Protein AF-A0A4Y2UAZ3-F1 (afdb_monomer)

pLDDT: mean 82.04, std 18.2, range [24.11, 97.19]

Secondary structure (DSSP, 8-state):
--------------TT--HHHHHHHHHHHHHHTT--HHHHHHHHHHHHHTT---SPPHHHHHHHHHTTSPS--EE-SS-EE--HHHHHHHHHHHHHTSHHHHHHHHHHT-S-EEEEEEEEEEEEE--------SSTT--SSEEEEEEEEEEEEEEEETTEEEEEEE-S-TT---

Structure (mmCIF, N/CA/C/O backbone):
data_AF-A0A4Y2UAZ3-F1
#
_entry.id   AF-A0A4Y2UAZ3-F1
#
loop_
_atom_site.group_PDB
_atom_site.id
_atom_site.type_symbol
_atom_site.label_atom_id
_atom_site.label_alt_id
_atom_site.label_comp_id
_atom_site.label_asym_id
_atom_site.label_entity_id
_atom_site.label_seq_id
_atom_site.pdbx_PDB_ins_code
_atom_site.Cartn_x
_atom_site.Cartn_y
_atom_site.Cartn_z
_atom_site.occupanc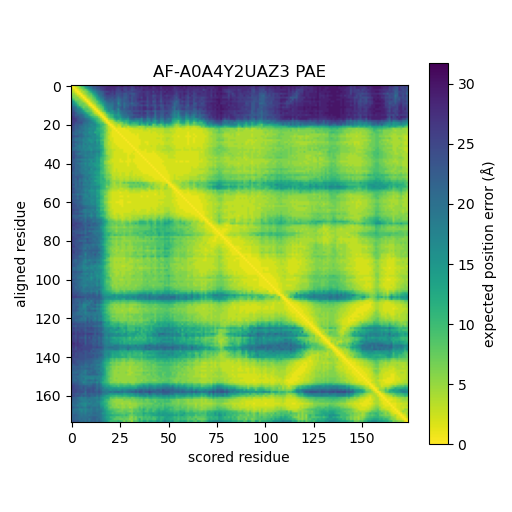y
_atom_site.B_iso_or_equiv
_atom_site.auth_seq_id
_atom_site.auth_comp_id
_atom_site.auth_asym_id
_atom_site.auth_atom_id
_atom_site.pdbx_PDB_model_num
ATOM 1 N N . MET A 1 1 ? -13.777 -20.740 -19.534 1.00 34.34 1 MET A N 1
ATOM 2 C CA . MET A 1 1 ? -13.506 -19.583 -18.655 1.00 34.34 1 MET A CA 1
ATOM 3 C C . MET A 1 1 ? -12.707 -20.128 -17.497 1.00 34.34 1 MET A C 1
ATOM 5 O O . MET A 1 1 ? -13.285 -20.619 -16.537 1.00 34.34 1 MET A O 1
ATOM 9 N N . ASP A 1 2 ? -11.389 -20.136 -17.650 1.00 24.11 2 ASP A N 1
ATOM 10 C CA . ASP A 1 2 ? -10.503 -20.782 -16.691 1.00 24.11 2 ASP A CA 1
ATOM 11 C C . ASP A 1 2 ? -10.087 -19.753 -15.645 1.00 24.11 2 ASP A C 1
ATOM 13 O O . ASP A 1 2 ? -9.202 -18.924 -15.858 1.00 24.11 2 ASP A O 1
ATOM 17 N N . CYS A 1 3 ? -10.793 -19.775 -14.515 1.00 25.55 3 CYS A N 1
ATOM 18 C CA . CYS A 1 3 ? -10.391 -19.072 -13.308 1.00 25.55 3 CYS A CA 1
ATOM 19 C C . CYS A 1 3 ? -9.133 -19.749 -12.760 1.00 25.55 3 CYS A C 1
ATOM 21 O O . CYS A 1 3 ? -9.210 -20.679 -11.958 1.00 25.55 3 CYS A O 1
ATOM 23 N N . VAL A 1 4 ? -7.963 -19.281 -13.190 1.00 26.81 4 VAL A N 1
ATOM 24 C CA . VAL A 1 4 ? -6.699 -19.630 -12.544 1.00 26.81 4 VAL A CA 1
ATOM 25 C C . VAL A 1 4 ? -6.661 -18.900 -11.203 1.00 26.81 4 VAL A C 1
ATOM 27 O O . VAL A 1 4 ? -6.204 -17.763 -11.091 1.00 26.81 4 VAL A O 1
ATOM 30 N N . TYR A 1 5 ? -7.191 -19.555 -10.171 1.00 30.95 5 TYR A N 1
ATOM 31 C CA . TYR A 1 5 ? -6.885 -19.219 -8.790 1.00 30.95 5 TYR A CA 1
ATOM 32 C C . TYR A 1 5 ? -5.373 -19.369 -8.621 1.00 30.95 5 TYR A C 1
ATOM 34 O O . TYR A 1 5 ? -4.852 -20.483 -8.601 1.00 30.95 5 TYR A O 1
ATOM 42 N N . TYR A 1 6 ? -4.654 -18.254 -8.479 1.00 30.48 6 TYR A N 1
ATOM 43 C CA . TYR A 1 6 ? -3.335 -18.291 -7.858 1.00 30.48 6 TYR A CA 1
ATOM 44 C C . TYR A 1 6 ? -3.553 -18.688 -6.398 1.00 30.48 6 TYR A C 1
ATOM 46 O O . TYR A 1 6 ? -3.755 -17.850 -5.518 1.00 30.48 6 TYR A O 1
ATOM 54 N N . ALA A 1 7 ? -3.568 -19.996 -6.155 1.00 27.06 7 ALA A N 1
ATOM 55 C CA . ALA A 1 7 ? -3.389 -20.554 -4.837 1.00 27.06 7 ALA A CA 1
ATOM 56 C C . ALA A 1 7 ? -2.034 -20.043 -4.339 1.00 27.06 7 ALA A C 1
ATOM 58 O O . ALA A 1 7 ? -0.981 -20.536 -4.742 1.00 27.06 7 ALA A O 1
ATOM 59 N N . ARG A 1 8 ? -2.049 -19.011 -3.483 1.00 35.16 8 ARG A N 1
ATOM 60 C CA . ARG A 1 8 ? -0.944 -18.787 -2.552 1.00 35.16 8 ARG A CA 1
ATOM 61 C C . ARG A 1 8 ? -0.812 -20.103 -1.806 1.00 35.16 8 ARG A C 1
ATOM 63 O O . ARG A 1 8 ? -1.699 -20.453 -1.031 1.00 35.16 8 ARG A O 1
ATOM 70 N N . THR A 1 9 ? 0.234 -20.859 -2.108 1.00 28.36 9 THR A N 1
ATOM 71 C CA . THR A 1 9 ? 0.606 -22.045 -1.353 1.00 28.36 9 THR A CA 1
ATOM 72 C C . THR A 1 9 ? 0.733 -21.617 0.100 1.00 28.36 9 THR A C 1
ATOM 74 O O . THR A 1 9 ? 1.671 -20.914 0.483 1.00 28.36 9 THR A O 1
ATOM 77 N N . TRP A 1 10 ? -0.270 -21.984 0.894 1.00 33.06 10 TRP A N 1
ATOM 78 C CA . TRP A 1 10 ? -0.196 -21.999 2.341 1.00 33.06 10 TRP A CA 1
ATOM 79 C C . TRP A 1 10 ? 0.828 -23.071 2.681 1.00 33.06 10 TRP A C 1
ATOM 81 O O . TRP A 1 10 ? 0.486 -24.234 2.877 1.00 33.06 10 TRP A O 1
ATOM 91 N N . ASN A 1 11 ? 2.106 -22.693 2.659 1.00 30.20 11 ASN A N 1
ATOM 92 C CA . ASN A 1 11 ? 3.145 -23.546 3.199 1.00 30.20 11 ASN A CA 1
ATOM 93 C C . ASN A 1 11 ? 2.847 -23.690 4.688 1.00 30.20 11 ASN A C 1
ATOM 95 O O . ASN A 1 11 ? 2.940 -22.740 5.468 1.00 30.20 11 ASN A O 1
ATOM 99 N N . PHE A 1 12 ? 2.386 -24.892 5.010 1.00 29.97 12 PHE A N 1
ATOM 100 C CA . PHE A 1 12 ? 2.167 -25.418 6.338 1.00 29.97 12 PHE A CA 1
ATOM 101 C C . PHE A 1 12 ? 3.348 -25.051 7.244 1.00 29.97 12 PHE A C 1
ATOM 103 O O . PHE A 1 12 ? 4.495 -25.370 6.954 1.00 29.97 12 PHE A O 1
ATOM 110 N N . PHE A 1 13 ? 3.021 -24.345 8.323 1.00 34.50 13 PHE A N 1
ATOM 111 C CA . PHE A 1 13 ? 3.567 -24.515 9.664 1.00 34.50 13 PHE A CA 1
ATOM 112 C C . PHE A 1 13 ? 5.023 -25.011 9.787 1.00 34.50 13 PHE A C 1
ATOM 114 O O . PHE A 1 13 ? 5.285 -26.203 9.907 1.00 34.50 13 PHE A O 1
ATOM 121 N N . GLU A 1 14 ? 5.952 -24.069 9.953 1.00 29.27 14 GLU A N 1
ATOM 122 C CA . GLU A 1 14 ? 7.073 -24.270 10.874 1.00 29.27 14 GLU A CA 1
ATOM 123 C C . GLU A 1 14 ? 6.798 -23.429 12.126 1.00 29.27 14 GLU A C 1
ATOM 125 O O . GLU A 1 14 ? 6.904 -22.198 12.112 1.00 29.27 14 GLU A O 1
ATOM 130 N N . PHE A 1 15 ? 6.390 -24.101 13.209 1.00 34.78 15 PHE A N 1
ATOM 131 C CA . PHE A 1 15 ? 6.339 -23.533 14.557 1.00 34.78 15 PHE A CA 1
ATOM 132 C C . PHE A 1 15 ? 7.749 -23.023 14.897 1.00 34.78 15 PHE A C 1
ATOM 134 O O . PHE A 1 15 ? 8.648 -23.821 15.142 1.00 34.78 15 PHE A O 1
ATOM 141 N N . GLY A 1 16 ? 7.955 -21.701 14.886 1.00 40.25 16 GLY A N 1
ATOM 142 C CA . GLY A 1 16 ? 9.202 -21.102 15.381 1.00 40.25 16 GLY A CA 1
ATOM 143 C C . GLY A 1 16 ? 9.819 -19.953 14.579 1.00 40.25 16 GLY A C 1
ATOM 144 O O . GLY A 1 16 ? 10.894 -19.497 14.961 1.00 40.25 16 GLY A O 1
ATOM 145 N N . LYS A 1 17 ? 9.200 -19.432 13.508 1.00 41.47 17 LYS A N 1
ATOM 146 C CA . LYS A 1 17 ? 9.796 -18.322 12.734 1.00 41.47 17 LYS A CA 1
ATOM 147 C C . LYS A 1 17 ? 9.197 -16.948 13.056 1.00 41.47 17 LYS A C 1
ATOM 149 O O . LYS A 1 17 ? 8.095 -16.623 12.638 1.00 41.47 17 LYS A O 1
ATOM 154 N N . CYS A 1 18 ? 10.022 -16.163 13.755 1.00 46.62 18 CYS A N 1
ATOM 155 C CA . CYS A 1 18 ? 10.069 -14.704 13.899 1.00 46.62 18 CYS A CA 1
ATOM 156 C C . CYS A 1 18 ? 8.754 -13.970 14.235 1.00 46.62 18 CYS A C 1
ATOM 158 O O . CYS A 1 18 ? 7.839 -13.866 13.420 1.00 46.62 18 CYS A O 1
ATOM 160 N N . CYS A 1 19 ? 8.726 -13.336 15.415 1.00 55.28 19 CYS A N 1
ATOM 161 C CA . CYS A 1 19 ? 7.651 -12.453 15.890 1.00 55.28 19 CYS A CA 1
ATOM 162 C C . CYS A 1 19 ? 7.226 -11.386 14.855 1.00 55.28 19 CYS A C 1
ATOM 164 O O . CYS A 1 19 ? 6.083 -10.923 14.882 1.00 55.28 19 CYS A O 1
ATOM 166 N N . ASP A 1 20 ? 8.118 -11.018 13.932 1.00 59.69 20 ASP A N 1
ATOM 167 C CA . ASP A 1 20 ? 7.861 -10.019 12.897 1.00 59.69 20 ASP A CA 1
ATOM 168 C C . ASP A 1 20 ? 6.971 -10.520 11.753 1.00 59.69 20 ASP A C 1
ATOM 170 O O . ASP A 1 20 ? 6.146 -9.764 11.243 1.00 59.69 20 ASP A O 1
ATOM 174 N N . LYS A 1 21 ? 7.041 -11.807 11.396 1.00 71.31 21 LYS A N 1
ATOM 175 C CA . LYS A 1 21 ? 6.194 -12.362 10.327 1.00 71.31 21 LYS A CA 1
ATOM 176 C C . LYS A 1 21 ? 4.737 -12.487 10.778 1.00 71.31 21 LYS A C 1
ATOM 178 O O . LYS A 1 21 ? 3.808 -12.308 9.995 1.00 71.31 21 LYS A O 1
ATOM 183 N N . LEU A 1 22 ? 4.538 -12.727 12.073 1.00 83.25 22 LEU A N 1
ATOM 184 C CA . LEU A 1 22 ? 3.224 -12.899 12.686 1.00 83.25 22 LEU A CA 1
ATOM 185 C C . LEU A 1 22 ? 2.423 -11.581 12.729 1.00 83.25 22 LEU A C 1
ATOM 187 O O . LEU A 1 22 ? 1.217 -11.580 12.483 1.00 83.25 22 LEU A O 1
ATOM 191 N N . LYS A 1 23 ? 3.086 -10.443 12.998 1.00 89.94 23 LYS A N 1
ATOM 192 C CA . LYS A 1 23 ? 2.440 -9.111 12.997 1.00 89.94 23 LYS A CA 1
ATOM 193 C C . LYS A 1 23 ? 2.031 -8.656 11.595 1.00 89.94 23 LYS A C 1
ATOM 195 O O . LYS A 1 23 ? 0.954 -8.085 11.445 1.00 89.94 23 LYS A O 1
ATOM 200 N N . GLU A 1 24 ? 2.831 -8.957 10.574 1.00 89.12 24 GLU A N 1
ATOM 201 C CA . GLU A 1 24 ? 2.495 -8.659 9.176 1.00 89.12 24 GLU A CA 1
ATOM 202 C C . GLU A 1 24 ? 1.325 -9.514 8.682 1.00 89.12 24 GLU A C 1
ATOM 204 O O . GLU A 1 24 ? 0.394 -8.995 8.073 1.00 89.12 24 GLU A O 1
ATOM 209 N N . GLN A 1 25 ? 1.310 -10.808 9.011 1.00 90.00 25 GLN A N 1
ATOM 210 C CA . GLN A 1 25 ? 0.191 -11.694 8.680 1.00 90.00 25 GLN A CA 1
ATOM 211 C C . GLN A 1 25 ? -1.115 -11.258 9.352 1.00 90.00 25 GLN A C 1
ATOM 213 O O . GLN A 1 25 ? -2.165 -11.230 8.710 1.00 90.00 25 GLN A O 1
ATOM 218 N N . ALA A 1 26 ? -1.056 -10.867 10.626 1.00 93.00 26 ALA A N 1
ATOM 219 C CA . ALA A 1 26 ? -2.213 -10.326 11.326 1.00 93.00 26 ALA A CA 1
ATOM 220 C C . ALA A 1 26 ? -2.688 -8.992 10.722 1.00 93.00 26 ALA A C 1
ATOM 222 O O . ALA A 1 26 ? -3.892 -8.760 10.625 1.00 93.00 26 ALA A O 1
ATOM 223 N N . LEU A 1 27 ? -1.771 -8.136 10.255 1.00 93.31 27 LEU A N 1
ATOM 224 C CA . LEU A 1 27 ? -2.127 -6.915 9.530 1.00 93.31 27 LEU A CA 1
ATOM 225 C C . LEU A 1 27 ? -2.854 -7.225 8.215 1.00 93.31 27 LEU A C 1
ATOM 227 O O . LEU A 1 27 ? -3.880 -6.606 7.940 1.00 93.31 27 LEU A O 1
ATOM 231 N N . VAL A 1 28 ? -2.363 -8.195 7.436 1.00 92.62 28 VAL A N 1
ATOM 232 C CA . VAL A 1 28 ? -3.025 -8.656 6.203 1.00 92.62 28 VAL A CA 1
ATOM 233 C C . VAL A 1 28 ? -4.437 -9.149 6.508 1.00 92.62 28 VAL A C 1
ATOM 235 O O . VAL A 1 28 ? -5.380 -8.721 5.852 1.00 92.62 28 VAL A O 1
ATOM 238 N N . LEU A 1 29 ? -4.609 -9.966 7.554 1.00 93.62 29 LEU A N 1
ATOM 239 C CA . LEU A 1 29 ? -5.925 -10.445 7.986 1.00 93.62 29 LEU A CA 1
ATOM 240 C C . LEU A 1 29 ? -6.885 -9.284 8.293 1.00 93.62 29 LEU A C 1
ATOM 242 O O . LEU A 1 29 ? -8.034 -9.311 7.854 1.00 93.62 29 LEU A O 1
ATOM 246 N N . VAL A 1 30 ? -6.422 -8.268 9.027 1.00 95.06 30 VAL A N 1
ATOM 247 C CA . VAL A 1 30 ? -7.232 -7.092 9.382 1.00 95.06 30 VAL A CA 1
ATOM 248 C C . VAL A 1 30 ? -7.630 -6.289 8.144 1.00 95.06 30 VAL A C 1
ATOM 250 O O . VAL A 1 30 ? -8.793 -5.908 8.024 1.00 95.06 30 VAL A O 1
ATOM 253 N N . VAL A 1 31 ? -6.689 -6.039 7.229 1.00 93.06 31 VAL A N 1
ATOM 254 C CA . VAL A 1 31 ? -6.914 -5.202 6.041 1.00 93.06 31 VAL A CA 1
ATOM 255 C C . VAL A 1 31 ? -7.780 -5.917 5.005 1.00 93.06 31 VAL A C 1
ATOM 257 O O . VAL A 1 31 ? -8.786 -5.353 4.580 1.00 93.06 31 VAL A O 1
ATOM 260 N N . ASP A 1 32 ? -7.453 -7.162 4.648 1.00 92.88 32 ASP A N 1
ATOM 261 C CA . ASP A 1 32 ? -8.153 -7.910 3.593 1.00 92.88 32 ASP A CA 1
ATOM 262 C C . ASP A 1 32 ? -9.620 -8.198 3.941 1.00 92.88 32 ASP A C 1
ATOM 264 O O . ASP A 1 32 ? -10.454 -8.316 3.043 1.00 92.88 32 ASP A O 1
ATOM 268 N N . ASN A 1 33 ? -9.936 -8.290 5.238 1.00 95.06 33 ASN A N 1
ATOM 269 C CA . ASN A 1 33 ? -11.285 -8.565 5.735 1.00 95.06 33 ASN A CA 1
ATOM 270 C C . ASN A 1 33 ? -11.994 -7.318 6.289 1.00 95.06 33 ASN A C 1
ATOM 272 O O . ASN A 1 33 ? -13.101 -7.436 6.811 1.00 95.06 33 ASN A O 1
ATOM 276 N N . GLY A 1 34 ? -11.374 -6.134 6.219 1.00 94.19 34 GLY A N 1
ATOM 277 C CA . GLY A 1 34 ? -11.969 -4.890 6.715 1.00 94.19 34 GLY A CA 1
ATOM 278 C C . GLY A 1 34 ? -12.323 -4.920 8.208 1.00 94.19 34 GLY A C 1
ATOM 279 O O . GLY A 1 34 ? -13.339 -4.353 8.613 1.00 94.19 34 GLY A O 1
ATOM 280 N N . LEU A 1 35 ? -11.524 -5.601 9.036 1.00 95.94 35 LEU A N 1
ATOM 281 C CA . LEU A 1 35 ? -11.823 -5.760 10.459 1.00 95.94 35 LEU A CA 1
ATOM 282 C C . LEU A 1 35 ? -11.616 -4.447 11.220 1.00 95.94 35 LEU A C 1
ATOM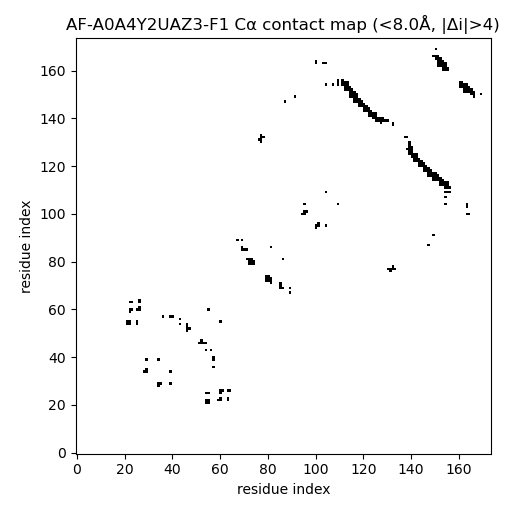 284 O O . LEU A 1 35 ? -10.558 -3.819 11.162 1.00 95.94 35 LEU A O 1
ATOM 288 N N . SER A 1 36 ? -12.602 -4.073 12.032 1.00 96.12 36 SER A N 1
ATOM 289 C CA . SER A 1 36 ? -12.415 -3.056 13.066 1.00 96.12 36 SER A CA 1
ATOM 290 C C . SER A 1 36 ? -11.495 -3.559 14.184 1.00 96.12 36 SER A C 1
ATOM 292 O O . SER A 1 36 ? -11.378 -4.761 14.437 1.00 96.12 36 SER A O 1
ATOM 294 N N . ILE A 1 37 ? -10.910 -2.621 14.937 1.00 95.50 37 ILE A N 1
ATOM 295 C CA . ILE A 1 37 ? -10.078 -2.918 16.117 1.00 95.50 37 ILE A CA 1
ATOM 296 C C . ILE A 1 37 ? -10.837 -3.815 17.103 1.00 95.50 37 ILE A C 1
ATOM 298 O O . ILE A 1 37 ? -10.302 -4.815 17.575 1.00 95.50 37 ILE A O 1
ATOM 302 N N . ARG A 1 38 ? -12.112 -3.495 17.358 1.00 97.06 38 ARG A N 1
ATOM 303 C CA . ARG A 1 38 ? -12.975 -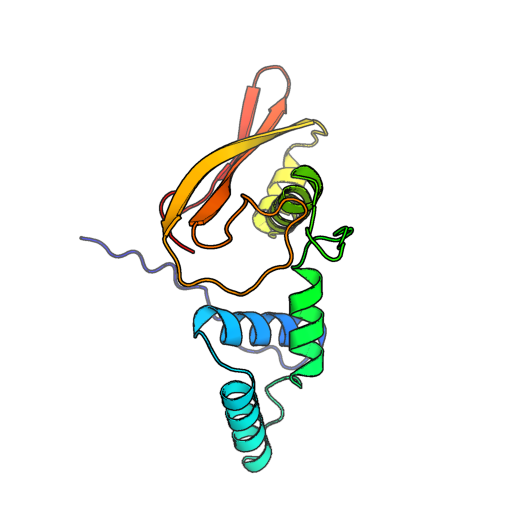4.253 18.272 1.00 97.06 38 ARG A CA 1
ATOM 304 C C . ARG A 1 38 ? -13.213 -5.683 17.786 1.00 97.06 38 ARG A C 1
ATOM 306 O O . ARG A 1 38 ? -13.221 -6.602 18.597 1.00 97.06 38 ARG A O 1
ATOM 313 N N . GLN A 1 39 ? -13.427 -5.882 16.484 1.00 97.19 39 GLN A N 1
ATOM 314 C CA . GLN A 1 39 ? -13.594 -7.225 15.916 1.00 97.19 39 GLN A CA 1
ATOM 315 C C . GLN A 1 39 ? -12.308 -8.040 16.044 1.00 97.19 39 GLN A C 1
ATOM 317 O O . GLN A 1 39 ? -12.366 -9.180 16.492 1.00 97.19 39 GLN A O 1
ATOM 322 N N . TYR A 1 40 ? -11.155 -7.447 15.729 1.00 96.50 40 TYR A N 1
ATOM 323 C CA . TYR A 1 40 ? -9.865 -8.114 15.898 1.00 96.50 40 TYR A CA 1
ATOM 324 C C . TYR A 1 40 ? -9.603 -8.499 17.362 1.00 96.50 40 TYR A C 1
ATOM 326 O O . TYR A 1 40 ? -9.229 -9.633 17.646 1.00 96.50 40 TYR A O 1
ATOM 334 N N . GLN A 1 41 ? -9.865 -7.588 18.304 1.00 95.50 41 GLN A N 1
ATOM 335 C CA . GLN A 1 41 ? -9.723 -7.855 19.739 1.00 95.50 41 GLN A CA 1
ATOM 336 C C . GLN A 1 41 ? -10.635 -8.987 20.218 1.00 95.50 41 GLN A C 1
ATOM 338 O O . GLN A 1 41 ? -10.187 -9.830 20.982 1.00 95.50 41 GLN A O 1
ATOM 343 N N . ARG A 1 42 ? -11.878 -9.062 19.726 1.00 96.12 42 ARG A N 1
ATOM 344 C CA . ARG A 1 42 ? -12.788 -10.177 20.036 1.00 96.12 42 ARG A CA 1
ATOM 345 C C . ARG A 1 42 ? -12.279 -11.518 19.514 1.00 96.12 42 ARG A C 1
ATOM 347 O O . ARG A 1 42 ? -12.430 -12.525 20.194 1.00 96.12 42 ARG A O 1
ATOM 354 N N . ILE A 1 43 ? -11.693 -11.543 18.315 1.00 94.06 43 ILE A N 1
ATOM 355 C CA . ILE A 1 43 ? -11.085 -12.760 17.751 1.00 94.06 43 ILE A CA 1
ATOM 356 C C . ILE A 1 43 ? -9.891 -13.194 18.606 1.00 94.06 43 ILE A C 1
ATOM 358 O O . ILE A 1 43 ? -9.755 -14.378 18.907 1.00 94.06 43 ILE A O 1
ATOM 362 N N . LEU A 1 44 ? -9.056 -12.237 19.019 1.00 93.69 44 LEU A N 1
ATOM 363 C CA . LEU A 1 44 ? -7.919 -12.487 19.902 1.00 93.69 44 LEU A CA 1
ATOM 364 C C . LEU A 1 44 ? -8.378 -13.058 21.251 1.00 93.69 44 LEU A C 1
ATOM 366 O O . LEU A 1 44 ? -7.916 -14.124 21.639 1.00 93.69 44 LEU A O 1
ATOM 370 N N . GLU A 1 45 ? -9.331 -12.401 21.911 1.00 93.94 45 GLU A N 1
ATOM 371 C CA . GLU A 1 45 ? -9.893 -12.824 23.200 1.00 93.94 45 GLU A CA 1
ATOM 372 C C . GLU A 1 45 ? -10.529 -14.219 23.106 1.00 93.94 45 GLU A C 1
ATOM 374 O O . GLU A 1 45 ? -10.322 -15.071 23.966 1.00 93.94 45 GLU A O 1
ATOM 379 N N . HIS A 1 46 ? -11.253 -14.503 22.019 1.00 93.69 46 HIS A N 1
ATOM 380 C CA . HIS A 1 46 ? -11.813 -15.829 21.781 1.00 93.69 46 HIS A CA 1
ATOM 381 C C . HIS A 1 46 ? -10.728 -16.907 21.625 1.00 93.69 46 HIS A C 1
ATOM 383 O O . HIS A 1 46 ? -10.860 -17.986 22.199 1.00 93.69 46 HIS A O 1
ATOM 389 N N . ALA A 1 47 ? -9.645 -16.625 20.894 1.00 91.31 47 ALA A N 1
ATOM 390 C CA . ALA A 1 47 ? -8.524 -17.553 20.753 1.00 91.31 47 ALA A CA 1
ATOM 391 C C . ALA A 1 47 ? -7.794 -17.782 22.088 1.00 91.31 47 ALA A C 1
ATOM 393 O O . ALA A 1 47 ? -7.459 -18.917 22.424 1.00 91.31 47 ALA A O 1
ATOM 394 N N . GLU A 1 48 ? -7.604 -16.728 22.883 1.00 90.50 48 GLU A N 1
ATOM 395 C CA . GLU A 1 48 ? -6.997 -16.811 24.215 1.00 90.50 48 GLU A CA 1
ATOM 396 C C . GLU A 1 48 ? -7.859 -17.619 25.193 1.00 90.50 48 GLU A C 1
ATOM 398 O O . GLU A 1 48 ? -7.319 -18.440 25.934 1.00 90.50 48 GLU A O 1
ATOM 403 N N . ASN A 1 49 ? -9.187 -17.479 25.133 1.00 92.62 49 ASN A N 1
ATOM 404 C CA . ASN A 1 49 ? -10.128 -18.293 25.913 1.00 92.62 49 ASN A CA 1
ATOM 405 C C . ASN A 1 49 ? -10.049 -19.790 25.565 1.00 92.62 49 ASN A C 1
ATOM 407 O O . ASN A 1 49 ? -10.306 -20.638 26.416 1.00 92.62 49 ASN A O 1
ATOM 411 N N . LEU A 1 50 ? -9.658 -20.122 24.332 1.00 91.94 50 LEU A N 1
ATOM 412 C CA . LEU A 1 50 ? -9.370 -21.491 23.887 1.00 91.94 50 LEU A CA 1
ATOM 413 C C . LEU A 1 50 ? -7.912 -21.917 24.161 1.00 91.94 50 LEU A C 1
ATOM 415 O O . LEU A 1 50 ? -7.480 -22.980 23.719 1.00 91.94 50 LEU A O 1
ATOM 419 N N . ASN A 1 51 ? -7.152 -21.100 24.898 1.00 87.94 51 ASN A N 1
ATOM 420 C CA . ASN A 1 51 ? -5.735 -21.276 25.217 1.00 87.94 51 ASN A CA 1
ATOM 421 C C . ASN A 1 51 ? -4.813 -21.316 23.977 1.00 87.94 51 ASN A C 1
ATOM 423 O O . ASN A 1 51 ? -3.754 -21.948 23.986 1.00 87.94 51 ASN A O 1
ATOM 427 N N . TRP A 1 52 ? -5.199 -20.630 22.895 1.00 87.31 52 TRP A N 1
ATOM 428 C CA . TRP A 1 52 ? -4.423 -20.509 21.659 1.00 87.31 52 TRP A CA 1
ATOM 429 C C . TRP A 1 52 ? -3.790 -19.121 21.528 1.00 87.31 52 TRP A C 1
ATOM 431 O O . TRP A 1 52 ? -4.464 -18.125 21.278 1.00 87.31 52 TRP A O 1
ATOM 441 N N . LYS A 1 53 ? -2.456 -19.053 21.599 1.00 82.19 53 LYS A N 1
ATOM 442 C CA . LYS A 1 53 ? -1.678 -17.814 21.402 1.00 82.19 53 LYS A CA 1
ATOM 443 C C . LYS A 1 53 ? -1.225 -17.647 19.949 1.00 82.19 53 LYS A C 1
ATOM 445 O O . LYS A 1 53 ? -0.033 -17.536 19.672 1.00 82.19 53 LYS A O 1
ATOM 450 N N . LEU A 1 54 ? -2.180 -17.694 19.020 1.00 84.94 54 LEU A N 1
ATOM 451 C CA . LEU A 1 54 ? -1.896 -17.637 17.581 1.00 84.94 54 LEU A CA 1
ATOM 452 C C . LEU A 1 54 ? -1.676 -16.207 17.073 1.00 84.94 54 LEU A C 1
ATOM 454 O O . LEU A 1 54 ? -0.825 -15.986 16.216 1.00 84.94 54 LEU A O 1
ATOM 458 N N . TYR A 1 55 ? -2.452 -15.246 17.575 1.00 88.12 55 TYR A N 1
ATOM 459 C CA . TYR A 1 55 ? -2.468 -13.881 17.055 1.00 88.12 55 TYR A CA 1
ATOM 460 C C . TYR A 1 55 ? -1.647 -12.928 17.931 1.00 88.12 55 TYR A C 1
ATOM 462 O O . TYR A 1 55 ? -1.658 -13.044 19.158 1.00 88.12 55 TYR A O 1
ATOM 470 N N . PRO A 1 56 ? -0.935 -11.957 17.334 1.00 92.25 56 PRO A N 1
ATOM 471 C CA . PRO A 1 56 ? -0.241 -10.934 18.096 1.00 92.25 56 PRO A CA 1
ATOM 472 C C . PRO A 1 56 ? -1.231 -9.929 18.696 1.00 92.25 56 PRO A C 1
ATOM 474 O O . PRO A 1 56 ? -2.334 -9.718 18.186 1.00 92.25 56 PRO A O 1
ATOM 477 N N . SER A 1 57 ? -0.801 -9.222 19.741 1.00 92.44 57 SER A N 1
ATOM 478 C CA . SER A 1 57 ? -1.573 -8.100 20.274 1.00 92.44 57 SER A CA 1
ATOM 479 C C . SER A 1 57 ? -1.777 -7.014 19.212 1.00 92.44 57 SER A C 1
ATOM 481 O O . SER A 1 57 ? -0.936 -6.803 18.331 1.00 92.44 57 SER A O 1
ATOM 483 N N . TYR A 1 58 ? -2.878 -6.267 19.324 1.00 93.94 58 TYR A N 1
ATOM 484 C CA . TYR A 1 58 ? -3.177 -5.180 18.386 1.00 93.94 58 TYR A CA 1
ATOM 485 C C . TYR A 1 58 ? -2.068 -4.113 18.336 1.00 93.94 58 TYR A C 1
ATOM 487 O O . TYR A 1 58 ? -1.848 -3.508 17.291 1.00 93.94 58 TYR A O 1
ATOM 495 N N . HIS A 1 59 ? -1.318 -3.921 19.427 1.00 94.25 59 HIS A N 1
ATOM 496 C CA . HIS A 1 59 ? -0.162 -3.020 19.452 1.00 94.25 59 HIS A CA 1
ATOM 497 C C . HIS A 1 59 ? 0.868 -3.372 18.370 1.00 94.25 59 HIS A C 1
ATOM 499 O O . HIS A 1 59 ? 1.269 -2.508 17.597 1.00 94.25 59 HIS A O 1
ATOM 505 N N . LYS A 1 60 ? 1.221 -4.656 18.242 1.00 93.69 60 LYS A N 1
ATOM 506 C CA . LYS A 1 60 ? 2.176 -5.125 17.227 1.00 93.69 60 LYS A CA 1
ATOM 507 C C . LYS A 1 60 ? 1.623 -4.992 15.807 1.00 93.69 60 LYS A C 1
ATOM 509 O O . LYS A 1 60 ? 2.362 -4.680 14.878 1.00 93.69 60 LYS A O 1
ATOM 514 N N . VAL A 1 61 ? 0.316 -5.200 15.631 1.00 93.12 61 VAL A N 1
ATOM 515 C CA . VAL A 1 61 ? -0.360 -4.979 14.339 1.00 93.12 61 VAL A CA 1
ATOM 516 C C . VAL A 1 61 ? -0.322 -3.497 13.959 1.00 93.12 61 VAL A C 1
ATOM 518 O O . VAL A 1 61 ? -0.066 -3.153 12.806 1.00 93.12 61 VAL A O 1
ATOM 521 N N . LYS A 1 62 ? -0.530 -2.605 14.933 1.00 93.38 62 LYS A N 1
ATOM 522 C CA . LYS A 1 62 ? -0.441 -1.155 14.745 1.00 93.38 62 LYS A CA 1
ATOM 523 C C . LYS A 1 62 ? 0.975 -0.726 14.355 1.00 93.38 62 LYS A C 1
ATOM 525 O O . LYS A 1 62 ? 1.103 0.053 13.416 1.00 93.38 62 LYS A O 1
ATOM 530 N N . GLU A 1 63 ? 2.008 -1.249 15.011 1.00 92.69 63 GLU A N 1
ATOM 531 C CA . GLU A 1 63 ? 3.409 -1.006 14.632 1.00 92.69 63 GLU A CA 1
ATOM 532 C C . GLU A 1 63 ? 3.679 -1.449 13.189 1.00 92.69 63 GL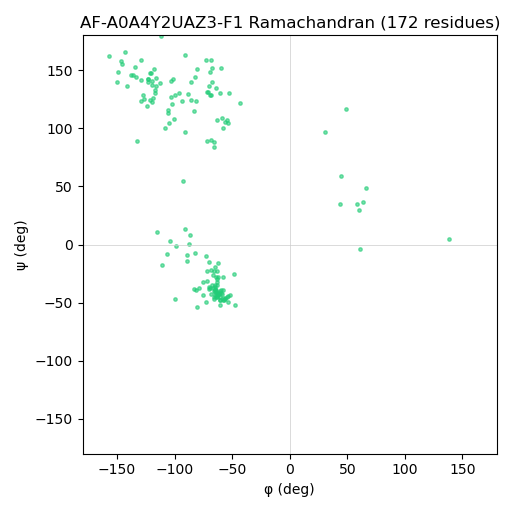U A C 1
ATOM 534 O O . GLU A 1 63 ? 4.201 -0.675 12.390 1.00 92.69 63 GLU A O 1
ATOM 539 N N . ALA A 1 64 ? 3.243 -2.657 12.812 1.00 90.69 64 ALA A N 1
ATOM 540 C CA . ALA A 1 64 ? 3.372 -3.142 11.437 1.00 90.69 64 ALA A CA 1
ATOM 541 C C . ALA A 1 64 ? 2.645 -2.227 10.434 1.00 90.69 64 ALA A C 1
ATOM 543 O O . ALA A 1 64 ? 3.172 -1.936 9.363 1.00 90.69 64 ALA A O 1
ATOM 544 N N . LYS A 1 65 ? 1.461 -1.713 10.794 1.00 90.06 65 LYS A N 1
ATOM 545 C CA . LYS A 1 65 ? 0.718 -0.749 9.970 1.00 90.06 65 LYS A CA 1
ATOM 546 C C . LYS A 1 65 ? 1.469 0.574 9.819 1.00 90.06 65 LYS A C 1
ATOM 548 O O . LYS A 1 65 ? 1.465 1.143 8.733 1.00 90.06 65 LYS A O 1
ATOM 553 N N . GLN A 1 66 ? 2.113 1.060 10.877 1.00 89.25 66 GLN A N 1
ATOM 554 C CA . GLN A 1 66 ? 2.883 2.306 10.845 1.00 89.25 66 GLN A CA 1
ATOM 555 C C . GLN A 1 66 ? 4.095 2.211 9.916 1.00 89.25 66 GLN A C 1
ATOM 557 O O . GLN A 1 66 ? 4.365 3.168 9.201 1.00 89.25 66 GLN A O 1
ATOM 562 N N . LEU A 1 67 ? 4.745 1.045 9.828 1.00 85.06 67 LEU A N 1
ATOM 563 C CA . LEU A 1 67 ? 5.817 0.794 8.853 1.00 85.06 67 LEU A CA 1
ATOM 564 C C . LEU A 1 67 ? 5.340 0.890 7.388 1.00 85.06 67 LEU A C 1
ATOM 566 O O . LEU A 1 67 ? 6.161 0.974 6.476 1.00 85.06 67 LEU A O 1
ATOM 570 N N . CYS A 1 68 ? 4.023 0.852 7.143 1.00 82.81 68 CYS A N 1
ATOM 571 C CA . CYS A 1 68 ? 3.404 1.077 5.833 1.00 82.81 68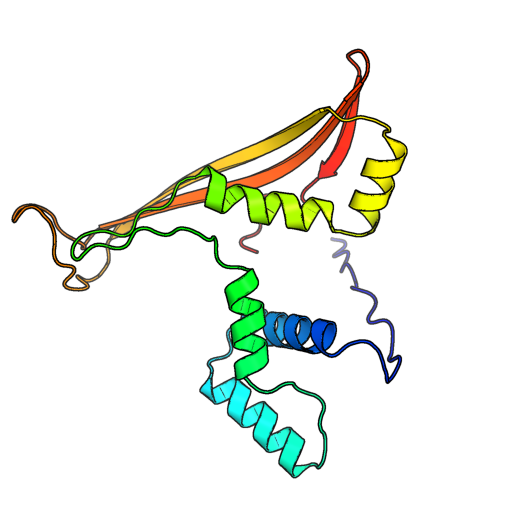 CYS A CA 1
ATOM 572 C C . CYS A 1 68 ? 3.056 2.521 5.528 1.00 82.81 68 CYS A C 1
ATOM 574 O O . CYS A 1 68 ? 2.781 2.821 4.367 1.00 82.81 68 CYS A O 1
ATOM 576 N N . CYS A 1 69 ? 3.055 3.390 6.528 1.00 83.75 69 CYS A N 1
ATOM 577 C CA . CYS A 1 69 ? 2.785 4.794 6.313 1.00 83.75 69 CYS A CA 1
ATOM 578 C C . CYS A 1 69 ? 4.060 5.496 5.834 1.00 83.75 69 CYS A C 1
ATOM 580 O O . CYS A 1 69 ? 5.163 5.152 6.267 1.00 83.75 69 CYS A O 1
ATOM 582 N N . PRO A 1 70 ? 3.937 6.484 4.941 1.00 83.88 70 PRO A N 1
ATOM 583 C CA . PRO A 1 70 ? 5.077 7.298 4.580 1.00 83.88 70 PRO A CA 1
ATOM 584 C C . PRO A 1 70 ? 5.526 8.153 5.772 1.00 83.88 70 PRO A C 1
ATOM 586 O O . PRO A 1 70 ? 4.734 8.523 6.641 1.00 83.88 70 PRO A O 1
ATOM 589 N N . HIS A 1 71 ? 6.817 8.465 5.790 1.00 83.25 71 HIS A N 1
ATOM 590 C CA . HIS A 1 71 ? 7.431 9.314 6.805 1.00 83.25 71 HIS A CA 1
ATOM 591 C C . HIS A 1 71 ? 7.407 10.782 6.352 1.00 83.25 71 HIS A C 1
ATOM 593 O O . HIS A 1 71 ? 7.258 11.067 5.161 1.00 83.25 71 HIS A O 1
ATOM 599 N N . SER A 1 72 ? 7.603 11.699 7.303 1.00 85.69 72 SER A N 1
ATOM 600 C CA . SER A 1 72 ? 7.762 13.139 7.042 1.00 85.69 72 SER A CA 1
ATOM 601 C C . SER A 1 72 ? 6.508 13.828 6.494 1.00 85.69 72 SER A C 1
ATOM 603 O O . SER A 1 72 ? 6.571 14.564 5.512 1.00 85.69 72 SER A O 1
ATOM 605 N N . ILE A 1 73 ? 5.364 13.588 7.136 1.00 89.25 73 ILE A N 1
ATOM 606 C CA . ILE A 1 73 ? 4.133 14.348 6.886 1.00 89.25 73 ILE A CA 1
ATOM 607 C C . ILE A 1 73 ? 4.223 15.657 7.679 1.00 89.25 73 ILE A C 1
ATOM 609 O O . ILE A 1 73 ? 4.407 15.620 8.897 1.00 89.25 73 ILE A O 1
ATOM 613 N N . SER A 1 74 ? 4.097 16.795 6.999 1.00 91.50 74 SER A N 1
ATOM 614 C CA . SER A 1 74 ? 3.939 18.099 7.649 1.00 91.50 74 SER A CA 1
ATOM 615 C C . SER A 1 74 ? 2.461 18.311 7.937 1.00 91.50 74 SER A C 1
ATOM 617 O O . SER A 1 74 ? 1.646 18.201 7.026 1.00 91.50 74 SER A O 1
ATOM 619 N N . VAL A 1 75 ? 2.101 18.573 9.189 1.00 91.69 75 VAL A N 1
ATOM 620 C CA . VAL A 1 75 ? 0.707 18.794 9.591 1.00 91.69 75 VAL A CA 1
ATOM 621 C C . VAL A 1 75 ? 0.606 20.172 10.223 1.00 91.69 75 VAL A C 1
ATOM 623 O O . VAL A 1 75 ? 1.317 20.473 11.180 1.00 91.69 75 VAL A O 1
ATOM 626 N N . THR A 1 76 ? -0.279 20.994 9.678 1.00 90.31 76 THR A N 1
ATOM 627 C CA . THR A 1 76 ? -0.678 22.290 10.221 1.00 90.31 76 THR A CA 1
ATOM 628 C C . THR A 1 76 ? -2.134 22.211 10.683 1.00 90.31 76 THR A C 1
ATOM 630 O O . THR A 1 76 ? -2.781 21.169 10.578 1.00 90.31 76 THR A O 1
ATOM 633 N N . GLU A 1 77 ? -2.667 23.309 11.215 1.00 86.88 77 GLU A N 1
ATOM 634 C CA . GLU A 1 77 ? -4.090 23.386 11.556 1.00 86.88 77 GLU A CA 1
ATOM 635 C C . GLU A 1 77 ? -4.994 23.265 10.318 1.00 86.88 77 GLU A C 1
ATOM 637 O O . GLU A 1 77 ? -6.110 22.757 10.417 1.00 86.88 77 GLU A O 1
ATOM 642 N N . THR A 1 78 ? -4.507 23.704 9.153 1.00 88.44 78 THR A N 1
ATOM 643 C CA . THR A 1 78 ? -5.323 23.843 7.942 1.00 88.44 78 THR A CA 1
ATOM 644 C C . THR A 1 78 ? -4.985 22.846 6.837 1.00 88.44 78 THR A C 1
ATOM 646 O O . THR A 1 78 ? -5.810 22.617 5.951 1.00 88.44 78 THR A O 1
ATOM 649 N N . SER A 1 79 ? -3.810 22.213 6.878 1.00 88.50 79 SER A N 1
ATOM 650 C CA . SER A 1 79 ? -3.357 21.269 5.853 1.00 88.50 79 SER A CA 1
ATOM 651 C C . SER A 1 79 ? -2.504 20.131 6.421 1.00 88.50 79 SER A C 1
ATOM 653 O O . SER A 1 79 ? -1.886 20.235 7.481 1.00 88.50 79 SER A O 1
ATOM 655 N N . ALA A 1 80 ? -2.446 19.028 5.675 1.00 90.00 80 ALA A N 1
ATOM 656 C CA . ALA A 1 80 ? -1.433 17.996 5.843 1.00 90.00 80 ALA A CA 1
ATOM 657 C C . ALA A 1 80 ? -0.758 17.761 4.492 1.00 90.00 80 ALA A C 1
ATOM 659 O O . ALA A 1 80 ? -1.426 17.486 3.495 1.00 90.00 80 ALA A O 1
ATOM 660 N N . GLU A 1 81 ? 0.562 17.877 4.458 1.00 91.94 81 GLU A N 1
ATOM 661 C CA . GLU A 1 81 ? 1.345 17.885 3.231 1.00 91.94 81 GLU A CA 1
ATOM 662 C C . GLU A 1 81 ? 2.398 16.787 3.246 1.00 91.94 81 GLU A C 1
ATOM 664 O O . GLU A 1 81 ? 3.024 16.476 4.265 1.00 91.94 81 GLU A O 1
ATOM 669 N N . ILE A 1 82 ? 2.591 16.192 2.073 1.00 92.25 82 ILE A N 1
ATOM 670 C CA . ILE A 1 82 ? 3.580 15.155 1.854 1.00 92.25 82 ILE A CA 1
ATOM 671 C C . ILE A 1 82 ? 4.086 15.200 0.414 1.00 92.25 82 ILE A C 1
ATOM 673 O O . ILE A 1 82 ? 3.323 15.374 -0.536 1.00 92.25 82 ILE A O 1
ATOM 677 N N . THR A 1 83 ? 5.390 15.004 0.242 1.00 91.19 83 THR A N 1
ATOM 678 C CA . THR A 1 83 ? 6.000 14.924 -1.084 1.00 91.19 83 THR A CA 1
ATOM 679 C C . THR A 1 83 ? 5.588 13.634 -1.786 1.00 91.19 83 THR A C 1
ATOM 681 O O . THR A 1 83 ? 5.671 12.545 -1.223 1.00 91.19 83 THR A O 1
ATOM 684 N N . LEU A 1 84 ? 5.246 13.715 -3.073 1.00 86.69 84 LEU A N 1
ATOM 685 C CA . LEU A 1 84 ? 4.904 12.531 -3.868 1.00 86.69 84 LEU A CA 1
ATOM 686 C C . LEU A 1 84 ? 5.981 11.434 -3.771 1.00 86.69 84 LEU A C 1
ATOM 688 O O . LEU A 1 84 ? 5.668 10.262 -3.562 1.00 86.69 84 LEU A O 1
ATOM 692 N N . LEU A 1 85 ? 7.259 11.811 -3.841 1.00 87.06 85 LEU A N 1
ATOM 693 C CA . LEU A 1 85 ? 8.372 10.868 -3.754 1.00 87.06 85 LEU A CA 1
ATOM 694 C C . LEU A 1 85 ? 8.360 10.050 -2.450 1.00 87.06 85 LEU A C 1
ATOM 696 O O . LEU A 1 85 ? 8.622 8.847 -2.494 1.00 87.06 85 LEU A O 1
ATOM 700 N N . THR A 1 86 ? 8.024 10.650 -1.303 1.00 86.75 86 THR A N 1
ATOM 701 C CA . THR A 1 86 ? 8.004 9.936 -0.012 1.00 86.75 86 THR A CA 1
ATOM 702 C C . THR A 1 86 ? 6.833 8.960 0.098 1.00 86.75 86 THR A C 1
ATOM 704 O O . THR A 1 86 ? 6.938 7.977 0.829 1.00 86.75 86 THR A O 1
ATOM 707 N N . THR A 1 87 ? 5.759 9.161 -0.673 1.00 84.00 87 THR A N 1
ATOM 708 C CA . THR A 1 87 ? 4.645 8.201 -0.780 1.00 84.00 87 THR A CA 1
ATOM 709 C C . THR A 1 87 ? 4.964 7.025 -1.709 1.00 84.00 87 THR A C 1
ATOM 711 O O . THR A 1 87 ? 4.619 5.879 -1.422 1.00 84.00 87 THR A O 1
ATOM 714 N N . VAL A 1 88 ? 5.674 7.283 -2.810 1.00 87.12 88 VAL A N 1
ATOM 715 C CA . VAL A 1 88 ? 5.950 6.283 -3.852 1.00 87.12 88 VAL A CA 1
ATOM 716 C C . VAL A 1 88 ? 7.149 5.397 -3.503 1.00 87.12 88 VAL A C 1
ATOM 718 O O . VAL A 1 88 ? 7.119 4.188 -3.746 1.00 87.12 88 VAL A O 1
ATOM 721 N N . SER A 1 89 ? 8.197 5.966 -2.902 1.00 86.25 89 SER A N 1
ATOM 722 C CA . SER A 1 89 ? 9.461 5.256 -2.645 1.00 86.25 89 SER A CA 1
ATOM 723 C C . SER A 1 89 ? 9.302 4.003 -1.765 1.00 86.25 89 SER A C 1
ATOM 725 O O . SER A 1 89 ? 9.862 2.964 -2.123 1.00 86.25 89 SER A O 1
ATOM 727 N N . PRO A 1 90 ? 8.512 4.016 -0.668 1.00 86.00 90 PRO A N 1
ATOM 728 C CA . PRO A 1 90 ? 8.280 2.816 0.140 1.00 86.00 90 PRO A CA 1
ATOM 729 C C . PRO A 1 90 ? 7.570 1.702 -0.638 1.00 86.00 90 PRO A C 1
ATOM 731 O O . PRO A 1 90 ? 7.872 0.525 -0.446 1.00 86.00 90 PRO A O 1
ATOM 734 N N . THR A 1 91 ? 6.659 2.062 -1.547 1.00 87.81 91 THR A N 1
ATOM 735 C CA . THR A 1 91 ? 5.940 1.105 -2.402 1.00 87.81 91 THR A CA 1
ATOM 736 C C . THR A 1 91 ? 6.898 0.401 -3.358 1.00 87.81 91 THR A C 1
ATOM 738 O O . THR A 1 91 ? 6.890 -0.825 -3.453 1.00 87.81 91 THR A O 1
ATOM 741 N N . VAL A 1 92 ? 7.778 1.161 -4.016 1.00 88.56 92 VAL A N 1
ATOM 742 C CA . VAL A 1 92 ? 8.833 0.610 -4.878 1.00 88.56 92 VAL A CA 1
ATOM 743 C C . VAL A 1 92 ? 9.775 -0.285 -4.081 1.00 88.56 92 VAL A C 1
ATOM 745 O O . VAL A 1 92 ? 10.036 -1.414 -4.489 1.00 88.56 92 VAL A O 1
ATOM 748 N N . SER A 1 93 ? 10.241 0.191 -2.923 1.00 89.00 93 SER A N 1
ATOM 749 C CA . SER A 1 93 ? 11.128 -0.574 -2.046 1.00 89.00 93 SER A CA 1
ATOM 750 C C . SER A 1 93 ? 10.524 -1.937 -1.704 1.00 89.00 93 SER A C 1
ATOM 752 O O . SER A 1 93 ? 11.187 -2.958 -1.854 1.00 89.00 93 SER A O 1
ATOM 754 N N . ARG A 1 94 ? 9.237 -1.991 -1.348 1.00 88.00 94 ARG A N 1
ATOM 755 C CA . ARG A 1 94 ? 8.539 -3.252 -1.048 1.00 88.00 94 ARG A CA 1
ATOM 756 C C . ARG A 1 94 ? 8.490 -4.214 -2.219 1.00 88.00 94 ARG A C 1
ATOM 758 O O . ARG A 1 94 ? 8.709 -5.402 -2.017 1.00 88.00 94 ARG A O 1
ATOM 765 N N . ILE A 1 95 ? 8.237 -3.717 -3.429 1.00 90.56 95 ILE A N 1
ATOM 766 C CA . ILE A 1 95 ? 8.265 -4.552 -4.635 1.00 90.56 95 ILE A CA 1
ATOM 767 C C . ILE A 1 95 ? 9.666 -5.134 -4.833 1.00 90.56 95 ILE A C 1
ATOM 769 O O . ILE A 1 95 ? 9.797 -6.326 -5.100 1.00 90.56 95 ILE A O 1
ATOM 773 N N . CYS A 1 96 ? 10.707 -4.322 -4.638 1.00 89.44 96 CYS A N 1
ATOM 774 C CA . CYS A 1 96 ? 12.095 -4.772 -4.719 1.00 89.44 96 CYS A CA 1
ATOM 775 C C . CYS A 1 96 ? 12.464 -5.814 -3.655 1.00 89.44 96 CYS A C 1
ATOM 777 O O . CYS A 1 96 ? 13.397 -6.571 -3.889 1.00 89.44 96 CYS A O 1
ATOM 779 N N . HIS A 1 97 ? 11.742 -5.883 -2.530 1.00 89.31 97 HIS A N 1
ATOM 780 C CA . HIS A 1 97 ? 11.954 -6.873 -1.466 1.00 89.31 97 HIS A CA 1
ATOM 781 C C . HIS A 1 97 ? 11.186 -8.190 -1.672 1.00 89.31 97 HIS A C 1
ATOM 783 O O . HIS A 1 97 ? 11.275 -9.093 -0.841 1.00 89.31 97 HIS A O 1
ATOM 789 N N . ILE A 1 98 ? 10.425 -8.335 -2.759 1.00 89.31 98 ILE A N 1
ATOM 790 C CA . ILE A 1 98 ? 9.788 -9.613 -3.088 1.00 89.31 98 ILE A CA 1
ATOM 791 C C . ILE A 1 98 ? 10.875 -10.602 -3.533 1.00 89.31 98 ILE A C 1
ATOM 793 O O . ILE A 1 98 ? 11.666 -10.267 -4.408 1.00 89.31 98 ILE A O 1
ATOM 797 N N . GLU A 1 99 ? 10.886 -11.825 -2.992 1.00 89.44 99 GLU A N 1
ATOM 798 C CA . GLU A 1 99 ? 11.951 -12.827 -3.216 1.00 89.44 99 GLU A CA 1
ATOM 799 C C . GLU A 1 99 ? 12.331 -12.994 -4.701 1.00 89.44 99 GLU A C 1
ATOM 801 O O . GLU A 1 99 ? 13.486 -12.793 -5.070 1.00 89.44 99 GLU A O 1
ATOM 806 N N . PHE A 1 100 ? 11.358 -13.226 -5.592 1.00 90.19 100 PHE A N 1
ATOM 807 C CA . PHE A 1 100 ? 11.648 -13.380 -7.027 1.00 90.19 100 PHE A CA 1
ATOM 808 C C . PHE A 1 100 ? 12.161 -12.089 -7.697 1.00 90.19 100 PHE A C 1
ATOM 810 O O . PHE A 1 100 ? 12.829 -12.134 -8.732 1.00 90.19 100 PHE A O 1
ATOM 817 N N . VAL A 1 101 ? 11.809 -10.918 -7.155 1.00 90.44 101 VAL A N 1
ATOM 818 C CA . VAL A 1 101 ? 12.286 -9.620 -7.649 1.00 90.44 101 VAL A CA 1
ATOM 819 C C . VAL A 1 101 ? 13.727 -9.409 -7.206 1.00 90.44 101 VAL A C 1
ATOM 821 O O . VAL A 1 101 ? 14.546 -9.036 -8.042 1.00 90.44 101 VAL A O 1
ATOM 824 N N . ILE A 1 102 ? 14.050 -9.720 -5.946 1.00 90.06 102 ILE A N 1
ATOM 825 C CA . ILE A 1 102 ? 15.417 -9.712 -5.406 1.00 90.06 102 ILE A CA 1
ATOM 826 C C . ILE A 1 102 ? 16.330 -10.577 -6.283 1.00 90.06 102 ILE A C 1
ATOM 828 O O . ILE A 1 102 ? 17.375 -10.110 -6.737 1.00 90.06 102 ILE A O 1
ATOM 832 N N . GLU A 1 103 ? 15.916 -11.808 -6.589 1.00 89.38 103 GLU A N 1
ATOM 833 C CA . GLU A 1 103 ? 16.681 -12.724 -7.444 1.00 89.38 103 GLU A CA 1
ATOM 834 C C . GLU A 1 103 ? 16.975 -12.114 -8.821 1.00 89.38 103 GLU A C 1
ATOM 836 O O . GLU A 1 103 ? 18.122 -12.089 -9.273 1.00 89.38 103 GLU A O 1
ATOM 841 N N . LYS A 1 104 ? 15.958 -11.546 -9.479 1.00 88.69 104 LYS A N 1
ATOM 842 C CA . LYS A 1 104 ? 16.126 -10.892 -10.784 1.00 88.69 104 LYS A CA 1
ATOM 843 C C . LYS A 1 104 ? 16.987 -9.630 -10.720 1.00 88.69 104 LYS A C 1
ATOM 845 O O . LYS A 1 104 ? 17.771 -9.391 -11.639 1.00 88.69 104 LYS A O 1
ATOM 850 N N . LEU A 1 105 ? 16.864 -8.834 -9.657 1.00 87.25 105 LEU A N 1
ATOM 851 C CA . LEU A 1 105 ? 17.702 -7.657 -9.430 1.00 87.25 105 LEU A CA 1
ATOM 852 C C . LEU A 1 105 ? 19.176 -8.066 -9.318 1.00 87.25 105 LEU A C 1
ATOM 854 O O . LEU A 1 105 ? 20.010 -7.508 -10.031 1.00 87.25 105 LEU A O 1
ATOM 858 N N . HIS A 1 106 ? 19.492 -9.098 -8.528 1.00 86.19 106 HIS A N 1
ATOM 859 C CA . HIS A 1 106 ? 20.856 -9.623 -8.405 1.00 86.19 106 HIS A CA 1
ATOM 860 C C . HIS A 1 106 ? 21.404 -10.183 -9.723 1.00 86.19 106 HIS A C 1
ATOM 862 O O . HIS A 1 106 ? 22.551 -9.902 -10.082 1.00 86.19 106 HIS A O 1
ATOM 868 N N . LEU A 1 107 ? 20.590 -10.930 -10.476 1.00 84.19 107 LEU A N 1
ATOM 869 C CA . LEU A 1 107 ? 20.984 -11.475 -11.780 1.00 84.19 107 LEU A CA 1
ATOM 870 C C . LEU A 1 107 ? 21.284 -10.382 -12.811 1.00 84.19 107 LEU A C 1
ATOM 872 O O . LEU A 1 107 ? 22.160 -10.563 -13.658 1.00 84.19 107 LEU A O 1
ATOM 876 N N . SER A 1 108 ? 20.597 -9.240 -12.732 1.00 80.12 108 SER A N 1
ATOM 877 C CA . SER A 1 108 ? 20.768 -8.154 -13.699 1.00 80.12 108 SER A CA 1
ATOM 878 C C . SER A 1 108 ? 22.162 -7.507 -13.664 1.00 80.12 108 SER A C 1
ATOM 880 O O . SER A 1 108 ? 22.588 -6.949 -14.678 1.00 80.12 108 SER A O 1
ATOM 882 N N . ARG A 1 109 ? 22.895 -7.609 -12.535 1.00 77.06 109 ARG A N 1
ATOM 883 C CA . ARG A 1 109 ? 24.199 -6.949 -12.283 1.00 77.06 109 ARG A CA 1
ATOM 884 C C . ARG A 1 109 ? 24.226 -5.482 -12.738 1.00 77.06 109 ARG A C 1
ATOM 886 O O . ARG A 1 109 ? 25.231 -5.004 -13.260 1.00 77.06 109 ARG A O 1
ATOM 893 N N . ASN A 1 110 ? 23.096 -4.801 -12.599 1.00 75.81 110 ASN A N 1
ATOM 894 C CA . ASN A 1 110 ? 22.884 -3.449 -13.080 1.00 75.81 110 ASN A CA 1
ATOM 895 C C . ASN A 1 110 ? 22.525 -2.537 -11.910 1.00 75.81 110 ASN A C 1
ATOM 897 O O . ASN A 1 110 ? 21.864 -2.970 -10.972 1.00 75.81 110 ASN A O 1
ATOM 901 N N . ASN A 1 111 ? 22.935 -1.276 -11.998 1.00 78.50 111 ASN A N 1
ATOM 902 C CA . ASN A 1 111 ? 22.634 -0.258 -10.995 1.00 78.50 111 ASN A CA 1
ATOM 903 C C . ASN A 1 111 ? 21.581 0.746 -11.496 1.00 78.50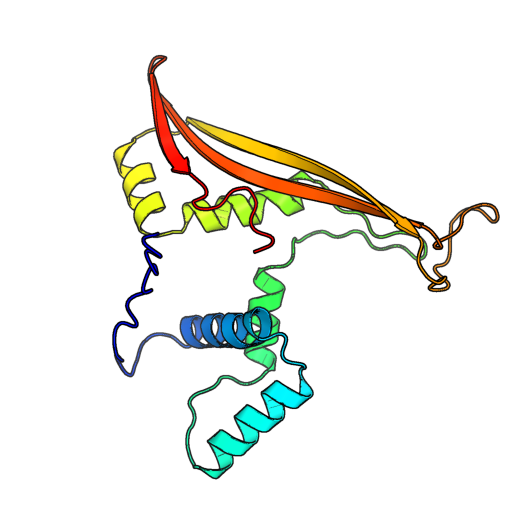 111 ASN A C 1
ATOM 905 O O . ASN A 1 111 ? 21.109 1.570 -10.718 1.00 78.50 111 ASN A O 1
ATOM 909 N N . ALA A 1 112 ? 21.210 0.682 -12.781 1.00 85.94 112 ALA A N 1
ATOM 910 C CA . ALA A 1 112 ? 20.205 1.539 -13.392 1.00 85.94 112 ALA A CA 1
ATOM 911 C C . ALA A 1 112 ? 18.902 0.766 -13.633 1.00 85.94 112 ALA A C 1
ATOM 913 O O . ALA A 1 112 ? 18.841 -0.163 -14.447 1.00 85.94 112 ALA A O 1
ATOM 914 N N . PHE A 1 113 ? 17.849 1.195 -12.939 1.00 88.12 113 PHE A N 1
ATOM 915 C CA . PHE A 1 113 ? 16.504 0.653 -13.080 1.00 88.12 113 PHE A CA 1
ATOM 916 C C . PHE A 1 113 ? 15.522 1.760 -13.432 1.00 88.12 113 PHE A C 1
ATOM 918 O O . PHE A 1 113 ? 15.608 2.875 -12.920 1.00 88.12 113 PHE A O 1
ATOM 925 N N . GLU A 1 114 ? 14.570 1.429 -14.291 1.00 91.50 114 GLU A N 1
ATOM 926 C CA . GLU A 1 114 ? 13.479 2.315 -14.676 1.00 91.50 114 GLU A CA 1
ATOM 927 C C . GLU A 1 114 ? 12.169 1.749 -14.139 1.00 91.50 114 GLU A C 1
ATOM 929 O O . GLU A 1 114 ? 11.934 0.539 -14.181 1.00 91.50 114 GLU A O 1
ATOM 934 N N . ILE A 1 115 ? 11.308 2.623 -13.624 1.00 91.44 115 ILE A N 1
ATOM 935 C CA . ILE A 1 115 ? 10.006 2.230 -13.096 1.00 91.44 115 ILE A CA 1
ATOM 936 C C . ILE A 1 115 ? 8.936 2.950 -13.891 1.00 91.44 115 ILE A C 1
ATOM 938 O O . ILE A 1 115 ? 8.890 4.177 -13.931 1.00 91.44 115 ILE A O 1
ATOM 942 N N . ILE A 1 116 ? 8.045 2.170 -14.490 1.00 93.31 116 ILE A N 1
ATOM 943 C CA . ILE A 1 116 ? 6.882 2.684 -15.201 1.00 93.31 116 ILE A CA 1
ATOM 944 C C . ILE A 1 116 ? 5.719 2.698 -14.220 1.00 93.31 116 ILE A C 1
ATOM 946 O O . ILE A 1 116 ? 5.364 1.659 -13.657 1.00 93.31 116 ILE A O 1
ATOM 950 N N . MET A 1 117 ? 5.107 3.865 -14.034 1.00 93.31 117 MET A N 1
ATOM 951 C CA . MET A 1 117 ? 3.945 4.055 -13.167 1.00 93.31 117 MET A CA 1
ATOM 952 C C . MET A 1 117 ? 2.771 4.617 -13.966 1.00 93.31 117 MET A C 1
ATOM 954 O O . MET A 1 117 ? 2.957 5.384 -14.908 1.00 93.31 117 MET A O 1
ATOM 958 N N . LYS A 1 118 ? 1.555 4.244 -13.570 1.00 92.44 118 LYS A N 1
ATOM 959 C CA . LYS A 1 118 ? 0.307 4.865 -14.021 1.00 92.44 118 LYS A CA 1
ATOM 960 C C . LYS A 1 118 ? -0.195 5.773 -12.913 1.00 92.44 118 LYS A C 1
ATOM 962 O O . LYS A 1 118 ? -0.146 5.385 -11.749 1.00 92.44 118 LYS A O 1
ATOM 967 N N . TRP A 1 119 ? -0.728 6.930 -13.269 1.00 92.75 119 TRP A N 1
ATOM 968 C CA . TRP A 1 119 ? -1.439 7.783 -12.329 1.00 92.75 119 TRP A CA 1
ATOM 969 C C . TRP A 1 119 ? -2.802 8.181 -12.890 1.00 92.75 119 TRP A C 1
ATOM 971 O O . TRP A 1 119 ? -3.036 8.096 -14.096 1.00 92.75 119 TRP A O 1
ATOM 981 N N . GLY A 1 120 ? -3.704 8.567 -12.000 1.00 92.50 120 GLY A N 1
ATOM 982 C CA . GLY A 1 120 ? -5.014 9.109 -12.331 1.00 92.50 120 GLY A CA 1
ATOM 983 C C . GLY A 1 120 ? -5.538 9.938 -11.171 1.00 92.50 120 GLY A C 1
ATOM 984 O O . GLY A 1 120 ? -5.042 9.821 -10.048 1.00 92.50 120 GLY A O 1
ATOM 985 N N . CYS A 1 121 ? -6.522 10.782 -11.442 1.00 93.62 121 CYS A N 1
ATOM 986 C CA . CYS A 1 121 ? -7.195 11.568 -10.423 1.00 93.62 121 CYS A CA 1
ATOM 987 C C . CYS A 1 121 ? -8.708 11.510 -10.609 1.00 93.62 121 CYS A C 1
ATOM 989 O O . CYS A 1 121 ? -9.193 11.291 -11.718 1.00 93.62 121 CYS A O 1
ATOM 991 N N . ASP A 1 122 ? -9.429 11.679 -9.507 1.00 94.25 122 ASP A N 1
ATOM 992 C CA . ASP A 1 122 ? -10.886 11.727 -9.490 1.00 94.25 122 ASP A CA 1
ATOM 993 C C . ASP A 1 122 ? -11.379 12.699 -8.410 1.00 94.25 122 ASP A C 1
ATOM 995 O O . ASP A 1 122 ? -10.676 12.977 -7.431 1.00 94.25 122 ASP A O 1
ATOM 999 N N . GLY A 1 123 ? -12.583 13.230 -8.601 1.00 92.88 123 GLY A N 1
ATOM 1000 C CA . GLY A 1 123 ? -13.246 14.160 -7.696 1.00 92.88 123 GLY A CA 1
ATOM 1001 C C . GLY A 1 123 ? -14.564 13.587 -7.185 1.00 92.88 123 GLY A C 1
ATOM 1002 O O . GLY A 1 123 ? -15.325 12.982 -7.931 1.00 92.88 123 GLY A O 1
ATOM 1003 N N . SER A 1 124 ? -14.876 13.805 -5.910 1.00 90.50 124 SER A N 1
ATOM 1004 C CA . SER A 1 124 ? -16.171 13.426 -5.335 1.00 90.50 124 SER A CA 1
ATOM 1005 C C . SER A 1 124 ? -16.709 14.512 -4.416 1.00 90.50 124 SER A C 1
ATOM 1007 O O . SER A 1 124 ? -15.942 15.179 -3.727 1.00 90.50 124 SER A O 1
ATOM 1009 N N . GLN A 1 125 ? -18.029 14.673 -4.383 1.00 89.75 125 GLN A N 1
ATOM 1010 C CA . GLN A 1 125 ? -18.703 15.502 -3.384 1.00 89.75 125 GLN A CA 1
ATOM 1011 C C . GLN A 1 125 ? -18.955 14.676 -2.116 1.00 89.75 125 GLN A C 1
ATOM 1013 O O . GLN A 1 125 ? -19.281 13.489 -2.193 1.00 89.75 125 GLN A O 1
ATOM 1018 N N . ARG A 1 126 ? -18.771 15.283 -0.943 1.00 82.62 126 ARG A N 1
ATOM 1019 C CA . ARG A 1 126 ? -18.904 14.658 0.379 1.00 82.62 126 ARG A CA 1
ATOM 1020 C C . ARG A 1 126 ? -19.516 15.633 1.387 1.00 82.62 126 ARG A C 1
ATOM 1022 O O . ARG A 1 126 ? -19.588 16.833 1.155 1.00 82.62 126 ARG A O 1
ATOM 1029 N N . ASN A 1 127 ? -19.949 15.096 2.527 1.00 83.38 127 ASN A N 1
ATOM 1030 C CA . ASN A 1 127 ? -20.399 15.910 3.656 1.00 83.38 127 ASN A CA 1
ATOM 1031 C C . ASN A 1 127 ? -19.220 16.688 4.258 1.00 83.38 127 ASN A C 1
ATOM 1033 O O . ASN A 1 127 ? -18.150 16.105 4.448 1.00 83.38 127 ASN A O 1
ATOM 1037 N N . ARG A 1 128 ? -19.454 17.956 4.629 1.00 82.56 128 ARG A N 1
ATOM 1038 C CA . ARG A 1 128 ? -18.479 18.801 5.340 1.00 82.56 128 ARG A CA 1
ATOM 1039 C C . ARG A 1 128 ? -17.958 18.112 6.597 1.00 82.56 128 ARG A C 1
ATOM 1041 O O . ARG A 1 128 ? -18.745 17.658 7.431 1.00 82.56 128 ARG A O 1
ATOM 1048 N N . TYR A 1 129 ? -16.640 18.080 6.751 1.00 75.62 129 TYR A N 1
ATOM 1049 C CA . TYR A 1 129 ? -15.942 17.500 7.898 1.00 75.62 129 TYR A CA 1
ATOM 1050 C C . TYR A 1 129 ? -15.525 18.566 8.933 1.00 75.62 129 TYR A C 1
ATOM 1052 O O . TYR A 1 129 ? -15.030 18.218 10.003 1.00 75.62 129 TYR A O 1
ATOM 1060 N N . LYS A 1 130 ? -15.812 19.852 8.659 1.00 81.06 130 LYS A N 1
ATOM 1061 C CA . LYS A 1 130 ? -15.455 21.028 9.478 1.00 81.06 130 LYS A CA 1
ATOM 1062 C C . LYS A 1 130 ? -13.941 21.232 9.594 1.00 81.06 130 LYS A C 1
ATOM 1064 O O . LYS A 1 130 ? -13.453 21.613 10.655 1.00 81.06 130 LYS A O 1
ATOM 1069 N N . GLN A 1 131 ? -13.194 20.951 8.530 1.00 80.38 131 GLN A N 1
ATOM 1070 C CA . GLN A 1 131 ? -11.770 21.277 8.498 1.00 80.38 131 GLN A CA 1
ATOM 1071 C C . GLN A 1 131 ? -11.576 22.802 8.569 1.00 80.38 131 GLN A C 1
ATOM 1073 O O . GLN A 1 131 ? -12.263 23.542 7.866 1.00 80.38 131 GLN A O 1
ATOM 1078 N N . ASN A 1 132 ? -10.637 23.270 9.399 1.00 81.31 132 ASN A N 1
ATOM 1079 C CA . ASN A 1 132 ? -10.221 24.672 9.378 1.00 81.31 132 ASN A CA 1
ATOM 1080 C C . ASN A 1 132 ? -9.459 24.930 8.075 1.00 81.31 132 ASN A C 1
ATOM 1082 O O . ASN A 1 132 ? -8.545 24.186 7.728 1.00 81.31 132 ASN A O 1
ATOM 1086 N N . LEU A 1 133 ? -9.844 25.965 7.336 1.00 84.06 133 LEU A N 1
ATOM 1087 C CA . LEU A 1 133 ? -9.241 26.315 6.051 1.00 84.06 133 LEU A CA 1
ATOM 1088 C C . LEU A 1 133 ? -8.609 27.701 6.162 1.00 84.06 133 LEU A C 1
ATOM 1090 O O . LEU A 1 133 ? -9.047 28.531 6.954 1.00 84.06 133 LEU A O 1
ATOM 1094 N N . SER A 1 134 ? -7.554 27.941 5.386 1.00 80.06 134 SER A N 1
ATOM 1095 C CA . SER A 1 134 ? -6.812 29.207 5.432 1.00 80.06 134 SER A CA 1
ATOM 1096 C C . SER A 1 134 ? -7.608 30.401 4.901 1.00 80.06 134 SER A C 1
ATOM 1098 O O . SER A 1 134 ? -7.283 31.535 5.236 1.00 80.06 134 SER A O 1
ATOM 1100 N N . GLU A 1 135 ? -8.635 30.161 4.081 1.00 82.31 135 GLU A N 1
ATOM 1101 C CA . GLU A 1 135 ? -9.510 31.198 3.530 1.00 82.31 135 GLU A CA 1
ATOM 1102 C C . GLU A 1 135 ? -10.980 30.841 3.768 1.00 82.31 135 GLU A C 1
ATOM 1104 O O . GLU A 1 135 ? -11.380 29.685 3.615 1.00 82.31 135 GLU A O 1
ATOM 1109 N N . GLU A 1 136 ? -11.798 31.851 4.073 1.00 76.00 136 GLU A N 1
ATOM 1110 C CA . GLU A 1 136 ? -13.233 31.698 4.367 1.00 76.00 136 GLU A CA 1
ATOM 1111 C C . GLU A 1 136 ? -14.058 31.190 3.170 1.00 76.00 136 GLU A C 1
ATOM 1113 O O . GLU A 1 136 ? -15.155 30.666 3.354 1.00 76.00 136 GLU A O 1
ATOM 1118 N N . ASN A 1 137 ? -13.532 31.318 1.946 1.00 81.19 137 ASN A N 1
ATOM 1119 C CA . ASN A 1 137 ? -14.211 30.897 0.717 1.00 81.19 137 ASN A CA 1
ATOM 1120 C C . ASN A 1 137 ? -13.936 29.439 0.324 1.00 81.19 137 ASN A C 1
ATOM 1122 O O . ASN A 1 137 ? -14.570 28.935 -0.606 1.00 81.19 137 ASN A O 1
ATOM 1126 N N . TYR A 1 138 ? -12.999 28.753 0.986 1.00 82.88 138 TYR A N 1
ATOM 1127 C CA . TYR A 1 138 ? -12.761 27.341 0.709 1.00 82.88 138 TYR A CA 1
ATOM 1128 C C . TYR A 1 138 ? -13.783 26.454 1.421 1.00 82.88 138 TYR A C 1
ATOM 1130 O O . TYR A 1 138 ? -14.306 26.779 2.486 1.00 82.88 138 TYR A O 1
ATOM 1138 N N . SER A 1 139 ? -14.057 25.296 0.823 1.00 82.56 139 SER A N 1
ATOM 1139 C CA . SER A 1 139 ? -14.948 24.287 1.385 1.00 82.56 139 SER A CA 1
ATOM 1140 C C . SER A 1 139 ? -14.321 22.901 1.302 1.00 82.56 139 SER A C 1
ATOM 1142 O O . SER A 1 139 ? -13.651 22.568 0.326 1.00 82.56 139 SER A O 1
ATOM 1144 N N . ASP A 1 140 ? -14.581 22.080 2.315 1.00 84.44 140 ASP A N 1
ATOM 1145 C CA . ASP A 1 140 ? -14.198 20.669 2.388 1.00 84.44 140 ASP A CA 1
ATOM 1146 C C . ASP A 1 140 ? -15.289 19.724 1.834 1.00 84.44 140 ASP A C 1
ATOM 1148 O O . ASP A 1 140 ? -15.221 18.509 2.013 1.00 84.44 140 ASP A O 1
ATOM 1152 N N . GLU A 1 141 ? -16.292 20.264 1.126 1.00 88.56 141 GLU A N 1
ATOM 1153 C CA . GLU A 1 141 ? -17.374 19.495 0.480 1.00 88.56 141 GLU A CA 1
ATOM 1154 C C . GLU A 1 141 ? -16.915 18.674 -0.722 1.00 88.56 141 GLU A C 1
ATOM 1156 O O . GLU A 1 141 ? -17.640 17.796 -1.190 1.00 88.56 141 GLU A O 1
ATOM 1161 N N . SER A 1 142 ? -15.725 18.944 -1.246 1.00 87.81 142 SER A N 1
ATOM 1162 C CA . SER A 1 142 ? -15.154 18.204 -2.363 1.00 87.81 142 SER A CA 1
ATOM 1163 C C . SER A 1 142 ? -13.878 17.494 -1.942 1.00 87.81 142 SER A C 1
ATOM 1165 O O . SER A 1 142 ? -12.960 18.112 -1.409 1.00 87.81 142 SER A O 1
ATOM 1167 N N . LEU A 1 143 ? -13.789 16.204 -2.252 1.00 88.88 143 LEU A N 1
ATOM 1168 C CA . LEU A 1 143 ? -12.556 15.439 -2.175 1.00 88.88 143 LEU A CA 1
ATOM 1169 C C . LEU A 1 143 ? -11.979 15.274 -3.577 1.00 88.88 143 LEU A C 1
ATOM 1171 O O . LEU A 1 143 ? -12.605 14.645 -4.430 1.00 88.88 143 LEU A O 1
ATOM 1175 N N . PHE A 1 144 ? -10.758 15.756 -3.771 1.00 90.44 144 PHE A N 1
ATOM 1176 C CA . PHE A 1 144 ? -9.926 15.425 -4.921 1.00 90.44 144 PHE A CA 1
ATOM 1177 C C . PHE A 1 144 ? -8.909 14.354 -4.517 1.00 90.44 144 PHE A C 1
ATOM 1179 O O . PHE A 1 144 ? -8.224 14.492 -3.504 1.00 90.44 144 PHE A O 1
ATOM 1186 N N . SER A 1 145 ? -8.822 13.268 -5.281 1.00 91.19 145 SER A N 1
ATOM 1187 C CA . SER A 1 145 ? -7.917 12.153 -5.011 1.00 91.19 145 SER A CA 1
ATOM 1188 C C . SER A 1 145 ? -7.001 11.907 -6.199 1.00 91.19 145 SER A C 1
ATOM 1190 O O . SER A 1 145 ? -7.438 11.954 -7.345 1.00 91.19 145 SER A O 1
ATOM 1192 N N . ILE A 1 146 ? -5.731 11.616 -5.917 1.00 91.56 146 ILE A N 1
ATOM 1193 C CA . ILE A 1 146 ? -4.749 11.162 -6.902 1.00 91.56 146 ILE A CA 1
ATOM 1194 C C . ILE A 1 146 ? -4.320 9.751 -6.509 1.00 91.56 146 ILE A C 1
ATOM 1196 O O . ILE A 1 146 ? -3.974 9.492 -5.356 1.00 91.56 146 ILE A O 1
ATOM 1200 N N . CYS A 1 147 ? -4.297 8.843 -7.477 1.00 90.00 147 CYS A N 1
ATOM 1201 C CA . CYS A 1 147 ? -3.777 7.494 -7.312 1.00 90.00 147 CYS A CA 1
ATOM 1202 C C . CYS A 1 147 ? -2.566 7.292 -8.220 1.00 90.00 147 CYS A C 1
ATOM 1204 O O . CYS A 1 147 ? -2.601 7.655 -9.394 1.00 90.00 147 CYS A O 1
ATOM 1206 N N . VAL A 1 148 ? -1.514 6.666 -7.689 1.00 90.31 148 VAL A N 1
ATOM 1207 C CA . VAL A 1 148 ? -0.308 6.287 -8.436 1.00 90.31 148 VAL A CA 1
ATOM 1208 C C . VAL A 1 148 ? -0.043 4.804 -8.213 1.00 90.31 148 VAL A C 1
ATOM 1210 O O . VAL A 1 148 ? -0.016 4.340 -7.077 1.00 90.31 148 VAL A O 1
ATOM 1213 N N . VAL A 1 149 ? 0.145 4.057 -9.300 1.00 89.56 149 VAL A N 1
ATOM 1214 C CA . VAL A 1 149 ? 0.311 2.601 -9.286 1.00 89.56 149 VAL A CA 1
ATOM 1215 C C . VAL A 1 149 ? 1.563 2.217 -10.079 1.00 89.56 149 VAL A C 1
ATOM 1217 O O . VAL A 1 149 ? 1.649 2.546 -11.268 1.00 89.56 149 VAL A O 1
ATOM 1220 N N . PRO A 1 150 ? 2.529 1.497 -9.481 1.00 91.69 150 PRO A N 1
ATOM 1221 C CA . PRO A 1 150 ? 3.657 0.952 -10.223 1.00 91.69 150 PRO A CA 1
ATOM 1222 C C . PRO A 1 150 ? 3.180 -0.161 -11.162 1.00 91.69 150 PRO A C 1
ATOM 1224 O O . PRO A 1 150 ? 2.494 -1.094 -10.749 1.00 91.69 150 PRO A O 1
ATOM 1227 N N . LEU A 1 151 ? 3.553 -0.072 -12.438 1.00 93.31 151 LEU A N 1
ATOM 1228 C CA . LEU A 1 151 ? 3.197 -1.059 -13.454 1.00 93.31 151 LEU A CA 1
ATOM 1229 C C . LEU A 1 151 ? 4.330 -2.040 -13.718 1.00 93.31 151 LEU A C 1
ATOM 1231 O O . LEU A 1 151 ? 4.078 -3.240 -13.832 1.00 93.31 151 LEU A O 1
ATOM 1235 N N . GLN A 1 152 ? 5.552 -1.534 -13.895 1.00 94.38 152 GLN A N 1
ATOM 1236 C CA . GLN A 1 152 ? 6.699 -2.338 -14.313 1.00 94.38 152 GLN A CA 1
ATOM 1237 C C . GLN A 1 152 ? 8.007 -1.791 -13.742 1.00 94.38 152 GLN A C 1
ATOM 1239 O O . GLN A 1 152 ? 8.156 -0.581 -13.596 1.00 94.38 152 GLN A O 1
ATOM 1244 N N . ILE A 1 153 ? 8.959 -2.689 -13.478 1.00 92.94 153 ILE A N 1
ATOM 1245 C CA . ILE A 1 153 ? 10.354 -2.361 -13.156 1.00 92.94 153 ILE A CA 1
ATOM 1246 C C . ILE A 1 153 ? 11.239 -2.983 -14.230 1.00 92.94 153 ILE A C 1
ATOM 1248 O O . ILE A 1 153 ? 11.122 -4.181 -14.510 1.00 92.94 153 I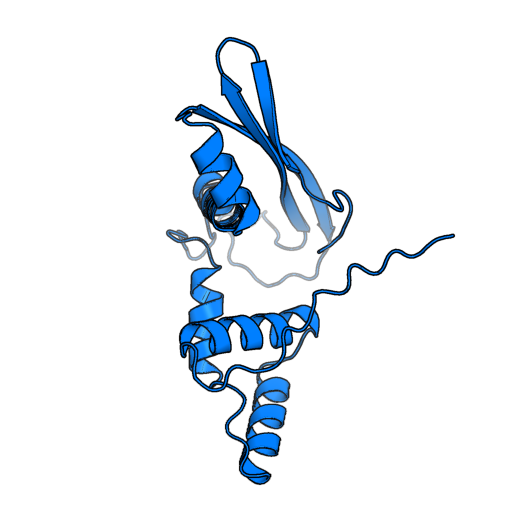LE A O 1
ATOM 1252 N N . HIS A 1 154 ? 12.088 -2.175 -14.855 1.00 91.81 154 HIS A N 1
ATOM 1253 C CA . HIS A 1 154 ? 12.976 -2.569 -15.946 1.00 91.81 154 HIS A CA 1
ATOM 1254 C C . HIS A 1 154 ? 14.437 -2.428 -15.524 1.00 91.81 154 HIS A C 1
ATOM 1256 O O . HIS A 1 154 ? 14.796 -1.482 -14.830 1.00 91.81 154 HIS A O 1
ATOM 1262 N N . SER A 1 155 ? 15.285 -3.350 -15.979 1.00 89.88 155 SER A N 1
ATOM 1263 C CA . SER A 1 155 ? 16.740 -3.179 -15.968 1.00 89.88 155 SER A CA 1
ATOM 1264 C C . SER A 1 155 ? 17.196 -2.674 -17.332 1.00 89.88 155 SER A C 1
ATOM 1266 O O . SER A 1 155 ? 16.835 -3.271 -18.351 1.00 89.88 155 SER A O 1
ATOM 1268 N N . CYS A 1 156 ? 17.999 -1.609 -17.346 1.00 82.31 156 CYS A N 1
ATOM 1269 C CA . CYS A 1 156 ? 18.476 -0.960 -18.569 1.00 82.31 156 CYS A CA 1
ATOM 1270 C C . CYS A 1 156 ? 19.965 -1.250 -18.784 1.00 82.31 156 CYS A C 1
ATOM 1272 O O . CYS A 1 156 ? 20.805 -0.622 -18.141 1.00 82.31 156 CYS A O 1
ATOM 1274 N N . LYS A 1 157 ? 20.317 -2.199 -19.658 1.00 79.50 157 LYS A N 1
ATOM 1275 C CA . LYS A 1 157 ? 21.716 -2.568 -19.935 1.00 79.50 157 LYS A CA 1
ATOM 1276 C C . LYS A 1 157 ? 22.016 -2.441 -21.424 1.00 79.50 157 LYS A C 1
ATOM 1278 O O . LYS A 1 157 ? 21.427 -3.177 -22.207 1.00 79.50 157 LYS A O 1
ATOM 1283 N N . ASN A 1 158 ? 22.970 -1.583 -21.795 1.00 69.38 158 ASN A N 1
ATOM 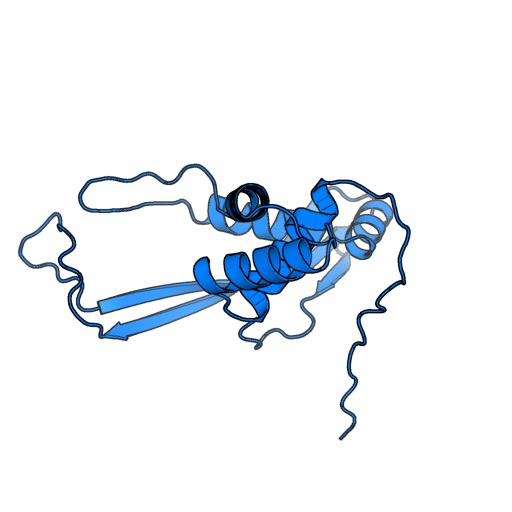1284 C CA . ASN A 1 158 ? 23.474 -1.428 -23.170 1.00 69.38 158 ASN A CA 1
ATOM 1285 C C . ASN A 1 158 ? 22.334 -1.388 -24.212 1.00 69.38 158 ASN A C 1
ATOM 1287 O O . ASN A 1 158 ? 22.236 -2.281 -25.049 1.00 69.38 158 ASN A O 1
ATOM 1291 N N . ASP A 1 159 ? 21.418 -0.424 -24.071 1.00 70.69 159 ASP A N 1
ATOM 1292 C CA . ASP A 1 159 ? 20.192 -0.232 -24.875 1.00 70.69 159 ASP A CA 1
ATOM 1293 C C . ASP A 1 159 ? 19.149 -1.366 -24.856 1.00 70.69 159 ASP A C 1
ATOM 1295 O O . ASP A 1 159 ? 18.042 -1.203 -25.370 1.00 70.69 159 ASP A O 1
ATOM 1299 N N . SER A 1 160 ? 19.427 -2.487 -24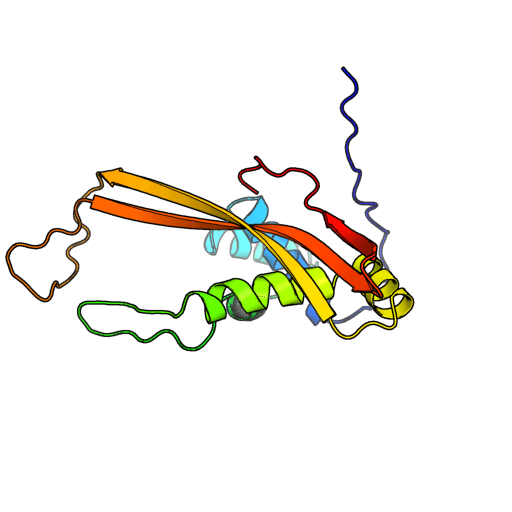.187 1.00 77.69 160 SER A N 1
ATOM 1300 C CA . SER A 1 160 ? 18.436 -3.532 -23.931 1.00 77.69 160 SER A CA 1
ATOM 1301 C C . SER A 1 160 ? 17.670 -3.267 -22.629 1.00 77.69 160 SER A C 1
ATOM 1303 O O . SER A 1 160 ? 18.258 -3.027 -21.568 1.00 77.69 160 SER A O 1
ATOM 1305 N N . LYS A 1 161 ? 16.335 -3.324 -22.707 1.00 85.31 161 LYS A N 1
ATOM 1306 C CA . LYS A 1 161 ? 15.438 -3.268 -21.544 1.00 85.31 161 LYS A CA 1
ATOM 1307 C C . LYS A 1 161 ? 14.920 -4.664 -21.228 1.00 85.31 161 LYS A C 1
ATOM 1309 O O . LYS A 1 161 ? 14.368 -5.337 -22.096 1.00 85.31 161 LYS A O 1
ATOM 1314 N N . SER A 1 162 ? 15.072 -5.093 -19.977 1.00 89.31 162 SER A N 1
ATOM 1315 C CA . SER A 1 162 ? 14.518 -6.362 -19.491 1.00 89.31 162 SER A CA 1
ATOM 1316 C C . SER A 1 162 ? 13.546 -6.128 -18.340 1.00 89.31 162 SER A C 1
ATOM 1318 O O . SER A 1 162 ? 13.803 -5.322 -17.447 1.00 89.31 162 SER A O 1
ATOM 1320 N N . VAL A 1 163 ? 12.410 -6.828 -18.359 1.00 92.00 163 VAL A N 1
ATOM 1321 C CA . VAL A 1 163 ? 11.366 -6.673 -17.339 1.00 92.00 163 VAL A CA 1
ATOM 1322 C C . VAL A 1 163 ? 11.707 -7.518 -16.113 1.00 92.00 163 VAL A C 1
ATOM 1324 O O . VAL A 1 163 ? 11.706 -8.752 -16.155 1.00 92.00 163 VAL A O 1
ATOM 1327 N N . ILE A 1 164 ? 11.948 -6.846 -14.992 1.00 92.62 164 ILE A N 1
ATOM 1328 C CA . ILE A 1 164 ? 12.182 -7.479 -13.692 1.00 92.62 164 ILE A CA 1
ATOM 1329 C C . ILE A 1 164 ? 10.840 -7.863 -13.077 1.00 92.62 164 ILE A C 1
ATOM 1331 O O . ILE A 1 164 ? 10.600 -9.027 -12.747 1.00 92.62 164 ILE A O 1
ATOM 1335 N N . TRP A 1 165 ? 9.948 -6.882 -12.982 1.00 94.75 165 TRP A N 1
ATOM 1336 C CA . TRP A 1 165 ? 8.650 -7.015 -12.340 1.00 94.75 165 TRP A CA 1
ATOM 1337 C C . TRP A 1 165 ? 7.565 -6.362 -13.188 1.00 94.75 165 TRP A C 1
ATOM 1339 O O . TRP A 1 165 ? 7.801 -5.342 -13.837 1.00 94.75 165 TRP A O 1
ATOM 1349 N N . LYS A 1 166 ? 6.370 -6.951 -13.163 1.00 94.19 166 LYS A N 1
ATOM 1350 C CA . LYS A 1 166 ? 5.160 -6.410 -13.773 1.00 94.19 166 LYS A CA 1
ATOM 1351 C C . LYS A 1 166 ? 3.980 -6.698 -12.855 1.00 94.19 166 LYS A C 1
ATOM 1353 O O . LYS A 1 166 ? 3.854 -7.816 -12.357 1.00 94.19 166 LYS A O 1
ATOM 1358 N N . ILE A 1 167 ? 3.115 -5.707 -12.667 1.00 91.56 167 ILE A N 1
ATOM 1359 C CA . ILE A 1 167 ? 1.883 -5.879 -11.902 1.00 91.56 167 ILE A CA 1
ATOM 1360 C C . ILE A 1 167 ? 0.997 -6.952 -12.567 1.00 91.56 167 ILE A C 1
ATOM 1362 O O . ILE A 1 167 ? 0.770 -6.886 -13.780 1.00 91.56 167 ILE A O 1
ATOM 1366 N N . PRO A 1 168 ? 0.491 -7.947 -11.815 1.00 86.88 168 PRO A N 1
ATOM 1367 C CA . PRO A 1 168 ? -0.319 -9.017 -12.395 1.00 86.88 168 PRO A CA 1
ATOM 1368 C C . PRO A 1 168 ? -1.700 -8.525 -12.846 1.00 86.88 168 PRO A C 1
ATOM 1370 O O . PRO A 1 168 ? -2.188 -8.959 -13.885 1.00 86.88 168 PRO A O 1
ATOM 1373 N N . VAL A 1 169 ? -2.318 -7.598 -12.099 1.00 87.88 169 VAL A N 1
ATOM 1374 C CA . VAL A 1 169 ? -3.678 -7.098 -12.369 1.00 87.88 169 VAL A CA 1
ATOM 1375 C C . VAL A 1 169 ? -3.706 -5.559 -12.300 1.00 87.88 169 VAL A C 1
ATOM 1377 O O . VAL A 1 169 ? -3.965 -4.993 -11.243 1.00 87.88 169 VAL A O 1
ATOM 1380 N N . PRO A 1 170 ? -3.446 -4.844 -13.411 1.00 77.56 170 PRO A N 1
ATOM 1381 C CA . PRO A 1 170 ? -3.250 -3.384 -13.416 1.00 77.56 170 PRO A CA 1
ATOM 1382 C C . PRO A 1 170 ? -4.521 -2.539 -13.194 1.00 77.56 170 PRO A C 1
ATOM 1384 O O . PRO A 1 170 ? -4.427 -1.316 -13.043 1.00 77.56 170 PRO A O 1
ATOM 1387 N N . SER A 1 171 ? -5.697 -3.170 -13.227 1.00 81.19 171 SER A N 1
ATOM 1388 C CA . SER A 1 171 ? -7.013 -2.528 -13.055 1.00 81.19 171 SER A CA 1
ATOM 1389 C C . SER A 1 171 ? -7.743 -3.007 -11.795 1.00 81.19 171 SER A C 1
ATOM 1391 O O . SER A 1 171 ? -8.930 -2.743 -11.634 1.00 81.19 171 SER A O 1
ATOM 1393 N N . SER A 1 172 ? -7.049 -3.743 -10.925 1.00 81.50 172 SER A N 1
ATOM 1394 C CA . SER A 1 172 ? -7.563 -4.142 -9.617 1.00 81.50 172 SER A CA 1
ATOM 1395 C C . SER A 1 172 ? -7.684 -2.928 -8.694 1.00 81.50 172 SER A C 1
ATOM 1397 O O . SER A 1 172 ? -6.888 -1.994 -8.776 1.00 81.50 172 SER A O 1
ATOM 1399 N N . THR A 1 173 ? -8.670 -2.960 -7.798 1.00 73.56 173 THR A N 1
ATOM 1400 C CA . THR A 1 173 ? -8.790 -2.016 -6.674 1.00 73.56 173 THR A CA 1
ATOM 1401 C C . THR A 1 173 ? -7.921 -2.410 -5.472 1.00 73.56 173 THR A C 1
ATOM 1403 O O . THR A 1 173 ? -7.823 -1.642 -4.518 1.00 73.56 173 THR A O 1
ATOM 1406 N N . LYS A 1 174 ? -7.309 -3.601 -5.520 1.00 59.94 174 LYS A N 1
ATOM 1407 C CA . LYS A 1 174 ? -6.296 -4.123 -4.590 1.00 59.94 174 LYS A CA 1
ATOM 1408 C C . LYS A 1 174 ? -4.898 -4.007 -5.171 1.00 59.94 174 LYS A C 1
ATOM 1410 O O . LYS A 1 174 ? -4.776 -4.343 -6.375 1.00 59.94 174 LYS A O 1
#

Mean predicted aligned error: 9.87 Å

Radius of gyration: 21.04 Å; Cα contacts (8 Å, |Δi|>4): 163; chains: 1; bounding box: 45×57×51 Å

Solvent-accessible surface area (backbone atoms only — not comparable to full-atom values): 10946 Å² total; per-residue (Å²): 136,85,80,78,74,80,71,76,78,80,76,75,82,71,94,82,74,55,80,67,58,49,20,49,51,51,38,48,56,34,60,80,67,69,51,49,73,68,55,50,51,50,54,48,53,52,35,47,76,70,73,41,89,80,71,68,58,68,68,51,27,49,53,48,52,54,76,70,51,63,71,78,68,50,74,58,88,58,50,75,48,68,59,68,65,51,61,48,49,60,56,54,50,53,55,52,67,36,69,75,36,40,54,44,51,63,71,62,78,62,91,52,70,49,73,47,66,49,71,51,72,53,75,45,81,52,78,71,79,79,74,53,61,95,47,94,88,65,74,65,36,57,48,76,48,77,49,77,45,76,44,34,34,30,41,63,53,94,95,43,78,43,79,63,45,64,55,92,58,90,85,54,97,113

Foldseek 3Di:
DDPPPPPPPPPDDDPPDDPLVQLVVLLCVCVVVVDDPVRSVVVCVVCVVVVHPRHDDVVSNVVVVVLLDFPDWDDDQADIDDDPCSNVVSVVVVVCPDPQLVVLVVVLPAPDKDWDKDKDKDKDFDDFPPRDHPDPPDTPRMDIDMDMGTAFMWGQDPNDTDTSDGDPDPPDPD

Nearest PDB structures (foldseek):
  6pr5-assembly1_A  TM=8.225E-01  e=1.197E-08  Helicoverpa zea
  6oes-assembly1_A  TM=7.676E-01  e=1.150E-04  Mus musculus
  6oem-assembly1_C  TM=7.092E-01  e=1.672E-04  Mus musculus
  6cg0-assembly1_C  TM=7.344E-01  e=4.538E-04  Mus musculus
  8phq-assembly1_AB  TM=3.526E-01  e=7.185E+00  Borreliella burgdorferi B31

Organism: Araneus ventricosus (NCBI:txid182803)

Sequence (174 aa):
MDCVYYARTWNFFEFGKCCDKLKEQALVLVVDNGLSIRQYQRILEHAENLNWKLYPSYHKVKEAKQLCCPHSISVTETSAEITLLTTVSPTVSRICHIEFVIEKLHLSRNNAFEIIMKWGCDGSQRNRYKQNLSEENYSDESLFSICVVPLQIHSCKNDSKSVIWKIPVPSSTK